Protein AF-A0A2V2QCQ6-F1 (afdb_monomer)

Structure (mmCIF, N/CA/C/O backbone):
data_AF-A0A2V2QCQ6-F1
#
_entry.id   AF-A0A2V2QCQ6-F1
#
loop_
_atom_site.group_PDB
_atom_site.id
_atom_site.type_symbol
_atom_site.label_atom_id
_atom_site.label_alt_id
_atom_site.label_comp_id
_atom_site.label_asym_id
_atom_site.label_entity_id
_atom_site.label_seq_id
_atom_site.pdbx_PDB_ins_code
_atom_site.Cartn_x
_atom_site.Cartn_y
_atom_site.Cartn_z
_atom_site.occupancy
_atom_site.B_iso_or_equiv
_atom_site.auth_seq_id
_atom_site.auth_comp_id
_atom_site.auth_asym_id
_atom_site.auth_atom_id
_atom_site.pdbx_PDB_model_num
ATOM 1 N N . MET A 1 1 ? 2.443 -6.182 -19.958 1.00 79.69 1 MET A N 1
ATOM 2 C CA . MET A 1 1 ? 2.656 -4.722 -19.965 1.00 79.69 1 MET A CA 1
ATOM 3 C C . MET A 1 1 ? 4.077 -4.428 -20.423 1.00 79.69 1 MET A C 1
ATOM 5 O O . MET A 1 1 ? 4.953 -5.276 -20.288 1.00 79.69 1 MET A O 1
ATOM 9 N N . SER A 1 2 ? 4.323 -3.262 -21.011 1.00 93.31 2 SER A N 1
ATOM 10 C CA . SER A 1 2 ? 5.686 -2.789 -21.269 1.00 93.31 2 SER A CA 1
ATOM 11 C C . SER A 1 2 ? 6.368 -2.361 -19.964 1.00 93.31 2 SER A C 1
ATOM 13 O O . SER A 1 2 ? 5.706 -1.970 -19.002 1.00 93.31 2 SER A O 1
ATOM 15 N N . THR A 1 3 ? 7.704 -2.379 -19.925 1.00 90.25 3 THR A N 1
ATOM 16 C CA . THR A 1 3 ? 8.473 -1.900 -18.759 1.00 90.25 3 THR A CA 1
ATOM 17 C C . THR A 1 3 ? 8.144 -0.448 -18.405 1.00 90.25 3 THR A C 1
ATOM 19 O O . THR A 1 3 ? 8.060 -0.103 -17.232 1.00 90.25 3 THR A O 1
ATOM 22 N N . ALA A 1 4 ? 7.914 0.398 -19.414 1.00 93.56 4 ALA A N 1
ATOM 23 C CA . ALA A 1 4 ? 7.545 1.793 -19.199 1.00 93.56 4 ALA A CA 1
ATOM 24 C C . ALA A 1 4 ? 6.182 1.926 -18.500 1.00 93.56 4 ALA A C 1
ATOM 26 O O . ALA A 1 4 ? 6.059 2.724 -17.578 1.00 93.56 4 ALA A O 1
ATOM 27 N N . GLU A 1 5 ? 5.187 1.123 -18.889 1.00 95.25 5 GLU A N 1
ATOM 28 C CA . GLU A 1 5 ? 3.880 1.097 -18.218 1.00 95.25 5 GLU A CA 1
ATOM 29 C C . GLU A 1 5 ? 4.005 0.600 -16.773 1.00 95.25 5 GLU A C 1
ATOM 31 O O . GLU A 1 5 ? 3.401 1.182 -15.876 1.00 95.25 5 GLU A O 1
ATOM 36 N N . LEU A 1 6 ? 4.843 -0.409 -16.517 1.00 97.19 6 LEU A N 1
ATOM 37 C CA . LEU A 1 6 ? 5.055 -0.945 -15.168 1.00 97.19 6 LEU A CA 1
ATOM 38 C C . LEU A 1 6 ? 5.637 0.095 -14.202 1.00 97.19 6 LEU A C 1
ATOM 40 O O . LEU A 1 6 ? 5.186 0.168 -13.062 1.00 97.19 6 LEU A O 1
ATOM 44 N N . HIS A 1 7 ? 6.559 0.952 -14.649 1.00 97.44 7 HIS A N 1
ATOM 45 C CA . HI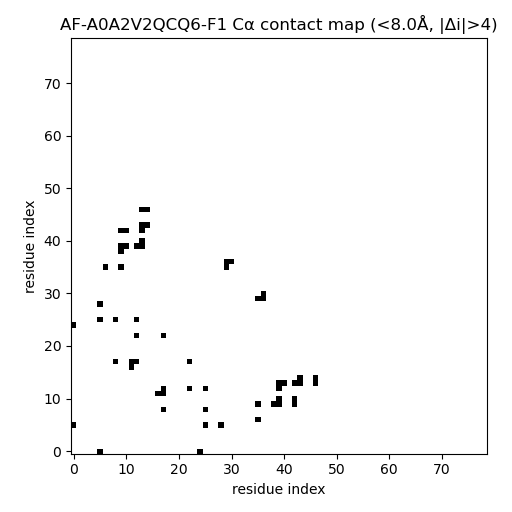S A 1 7 ? 7.093 2.036 -13.811 1.00 97.44 7 HIS A CA 1
ATOM 46 C C . HIS A 1 7 ? 6.012 3.026 -13.351 1.00 97.44 7 HIS A C 1
ATOM 48 O O . HIS A 1 7 ? 6.142 3.624 -12.290 1.00 97.44 7 HIS A O 1
ATOM 54 N N . THR A 1 8 ? 4.922 3.186 -14.109 1.00 97.56 8 THR A N 1
ATOM 55 C CA . THR A 1 8 ? 3.836 4.112 -13.739 1.00 97.56 8 THR A CA 1
ATOM 56 C C . THR A 1 8 ? 2.913 3.572 -12.641 1.00 97.56 8 THR A C 1
ATOM 58 O O . THR A 1 8 ? 2.097 4.321 -12.105 1.00 97.56 8 THR A O 1
ATOM 61 N N . LEU A 1 9 ? 3.043 2.291 -12.275 1.00 98.31 9 LEU A N 1
ATOM 62 C CA . LEU A 1 9 ? 2.155 1.632 -11.314 1.00 98.31 9 LEU A CA 1
ATOM 63 C C . LEU A 1 9 ? 2.591 1.773 -9.848 1.00 98.31 9 LEU A C 1
ATOM 65 O O . LEU A 1 9 ? 1.831 1.387 -8.961 1.00 98.31 9 LEU A O 1
ATOM 69 N N . THR A 1 10 ? 3.772 2.326 -9.560 1.00 98.38 10 THR A N 1
ATOM 70 C CA . THR A 1 10 ? 4.360 2.381 -8.204 1.00 98.38 10 THR A CA 1
ATOM 71 C C . THR A 1 10 ? 3.434 3.049 -7.181 1.00 98.38 10 THR A C 1
ATOM 73 O O . THR A 1 10 ? 3.275 2.542 -6.068 1.00 98.38 10 THR A O 1
ATOM 76 N N . GLY A 1 11 ? 2.745 4.126 -7.571 1.00 98.06 11 GLY A N 1
ATOM 77 C CA . GLY A 1 11 ? 1.754 4.811 -6.734 1.00 98.06 11 GLY A CA 1
ATOM 78 C C . GLY A 1 11 ? 0.495 3.995 -6.460 1.00 98.06 11 GLY A C 1
ATOM 79 O O . GLY A 1 11 ? 0.089 3.862 -5.306 1.00 98.06 11 GLY A O 1
ATOM 80 N N . ALA A 1 12 ? -0.107 3.411 -7.496 1.00 98.38 12 ALA A N 1
ATOM 81 C CA . ALA A 1 12 ? -1.287 2.567 -7.326 1.00 98.38 12 ALA A CA 1
ATOM 82 C C . ALA A 1 12 ? -0.956 1.297 -6.524 1.00 98.38 12 ALA A C 1
ATOM 84 O O . ALA A 1 12 ? -1.741 0.886 -5.671 1.00 98.38 12 ALA A O 1
ATOM 85 N N . TYR A 1 13 ? 0.234 0.723 -6.719 1.00 98.62 13 TYR A N 1
ATOM 86 C CA . TYR A 1 13 ? 0.730 -0.395 -5.923 1.00 98.62 13 TYR A CA 1
ATOM 87 C C . TYR A 1 13 ? 0.893 -0.023 -4.444 1.0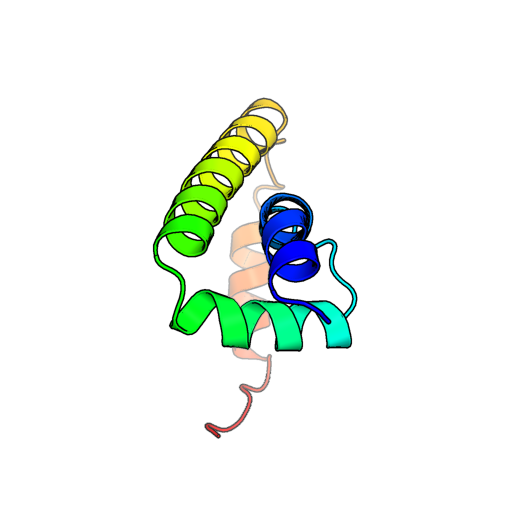0 98.62 13 TYR A C 1
ATOM 89 O O . TYR A 1 13 ? 0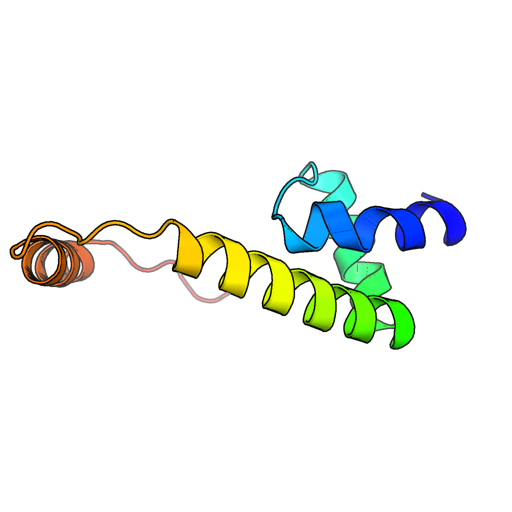.376 -0.730 -3.580 1.00 98.62 13 TYR A O 1
ATOM 97 N N . ALA A 1 14 ? 1.547 1.107 -4.144 1.00 98.44 14 ALA A N 1
ATOM 98 C CA . ALA A 1 14 ? 1.760 1.582 -2.771 1.00 98.44 14 ALA A CA 1
ATOM 99 C C . ALA A 1 14 ? 0.449 1.863 -2.011 1.00 98.44 14 ALA A C 1
ATOM 101 O O . ALA A 1 14 ? 0.428 1.835 -0.782 1.00 98.44 14 ALA A O 1
ATOM 102 N N . LEU A 1 15 ? -0.644 2.121 -2.734 1.00 97.94 15 LEU A N 1
ATOM 103 C CA . LEU A 1 15 ? -1.985 2.336 -2.184 1.00 97.94 15 LEU A CA 1
ATOM 104 C C . LEU A 1 15 ? -2.878 1.085 -2.238 1.00 97.94 15 LEU A C 1
ATOM 106 O O . LEU A 1 15 ? -4.066 1.182 -1.939 1.00 97.94 15 LEU A O 1
ATOM 110 N N . HIS A 1 16 ? -2.335 -0.075 -2.621 1.00 97.19 16 HIS A N 1
ATOM 111 C CA . HIS A 1 16 ? -3.083 -1.325 -2.807 1.00 97.19 16 HIS A CA 1
ATOM 112 C C . HIS A 1 16 ? -4.280 -1.190 -3.774 1.00 97.19 16 HIS A C 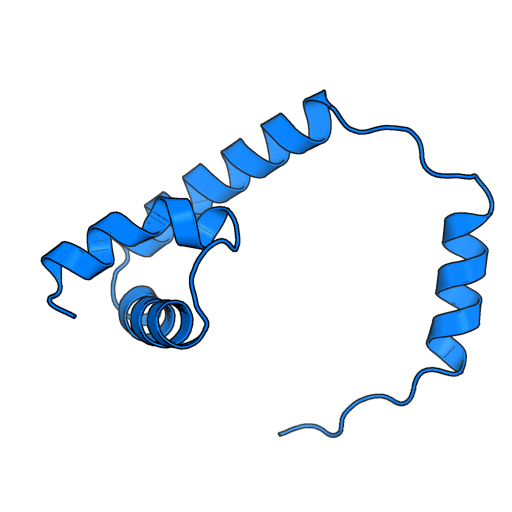1
ATOM 114 O O . HIS A 1 16 ? -5.323 -1.811 -3.578 1.00 97.19 16 HIS A O 1
ATOM 120 N N . ALA A 1 17 ? -4.129 -0.374 -4.820 1.00 98.19 17 ALA A N 1
ATOM 121 C CA . ALA A 1 17 ? -5.189 0.005 -5.757 1.00 98.19 17 ALA A CA 1
ATOM 122 C C . ALA A 1 17 ? -5.075 -0.666 -7.140 1.00 98.19 17 ALA A C 1
ATOM 124 O O . ALA A 1 17 ? -5.803 -0.297 -8.059 1.00 98.19 17 ALA A O 1
ATOM 125 N N . LEU A 1 18 ? -4.166 -1.632 -7.304 1.00 98.31 18 LEU A N 1
ATOM 126 C CA . LEU A 1 18 ? -4.029 -2.384 -8.551 1.00 98.31 18 LEU A CA 1
ATOM 127 C C . LEU A 1 18 ? -5.013 -3.565 -8.618 1.00 98.31 18 LEU A C 1
ATOM 129 O O . LEU A 1 18 ? -5.163 -4.286 -7.624 1.00 98.31 18 LEU A O 1
ATOM 133 N N . PRO A 1 19 ? -5.611 -3.831 -9.795 1.00 97.81 19 PRO A N 1
ATOM 134 C CA . PRO A 1 19 ? -6.201 -5.125 -10.120 1.00 97.81 19 PRO A CA 1
ATOM 135 C C . PRO A 1 19 ? -5.218 -6.278 -9.882 1.00 97.81 19 PRO A C 1
ATOM 137 O O . PRO A 1 19 ? -3.999 -6.110 -9.920 1.00 97.81 19 PRO A O 1
ATOM 140 N N . GLU A 1 20 ? -5.736 -7.477 -9.618 1.00 97.44 20 GLU A N 1
ATOM 141 C CA . GLU A 1 20 ? -4.904 -8.608 -9.196 1.00 97.44 20 GLU A CA 1
ATOM 142 C C . GLU A 1 20 ? -3.874 -9.038 -10.258 1.00 97.44 20 GLU A C 1
ATOM 144 O O . GLU A 1 20 ? -2.754 -9.430 -9.933 1.00 97.44 20 GLU A O 1
ATOM 149 N N . ASP A 1 21 ? -4.242 -8.971 -11.533 1.00 97.00 21 ASP A N 1
ATOM 150 C CA . ASP A 1 21 ? -3.375 -9.265 -12.668 1.00 97.00 21 ASP A CA 1
ATOM 151 C C . ASP A 1 21 ? -2.249 -8.240 -12.830 1.00 97.00 21 ASP A C 1
ATOM 153 O O . ASP A 1 21 ? -1.087 -8.650 -12.907 1.00 97.00 21 ASP A O 1
ATOM 157 N N . GLU A 1 22 ? -2.565 -6.943 -12.772 1.00 97.75 22 GLU A N 1
ATOM 158 C CA . GLU A 1 22 ? -1.569 -5.863 -12.797 1.00 97.75 22 GLU A CA 1
ATOM 159 C C . GLU A 1 22 ? -0.642 -5.928 -11.582 1.00 97.75 22 GLU A C 1
ATOM 161 O O . GLU A 1 22 ? 0.575 -5.814 -11.724 1.00 97.75 22 GLU A O 1
ATOM 166 N N . ARG A 1 23 ? -1.190 -6.197 -10.389 1.00 98.38 23 ARG A N 1
ATOM 167 C CA . ARG A 1 23 ? -0.404 -6.366 -9.161 1.00 98.38 23 ARG A CA 1
ATOM 168 C C . ARG A 1 23 ? 0.616 -7.488 -9.310 1.00 98.38 23 ARG A C 1
ATOM 170 O O . ARG A 1 23 ? 1.790 -7.276 -9.029 1.00 98.38 23 ARG A O 1
ATOM 177 N N . ARG A 1 24 ? 0.197 -8.669 -9.781 1.00 97.94 24 ARG A N 1
ATOM 178 C CA . ARG A 1 24 ? 1.113 -9.804 -9.985 1.00 97.94 24 ARG A CA 1
ATOM 179 C C . ARG A 1 24 ? 2.190 -9.491 -11.018 1.00 97.94 24 ARG A C 1
ATOM 181 O O . ARG A 1 24 ? 3.311 -9.976 -10.890 1.00 97.94 24 ARG A O 1
ATOM 188 N N . GLU A 1 25 ? 1.854 -8.759 -12.078 1.00 97.62 25 GLU A N 1
ATOM 189 C CA . GLU A 1 25 ? 2.841 -8.358 -13.082 1.00 97.62 25 GLU A CA 1
ATOM 190 C C . GLU A 1 25 ? 3.840 -7.340 -12.534 1.00 97.62 25 GLU A C 1
ATOM 192 O O . GLU A 1 25 ? 5.048 -7.518 -12.702 1.00 97.62 25 GLU A O 1
ATOM 197 N N . PHE A 1 26 ? 3.351 -6.343 -11.805 1.00 98.56 26 PHE A N 1
ATOM 198 C CA . PHE A 1 26 ? 4.184 -5.358 -11.138 1.00 98.56 26 PHE A CA 1
ATOM 199 C C . PHE A 1 26 ? 5.085 -5.984 -10.067 1.00 98.56 26 PHE A C 1
ATOM 201 O O . PHE A 1 26 ? 6.261 -5.652 -10.013 1.00 98.56 26 PHE A O 1
ATOM 208 N N . GLU A 1 27 ? 4.601 -6.943 -9.272 1.00 98.38 27 GLU A N 1
ATOM 209 C CA . GLU A 1 27 ? 5.408 -7.653 -8.264 1.00 98.38 27 GLU A CA 1
ATOM 210 C C . GLU A 1 27 ? 6.576 -8.430 -8.882 1.00 98.38 27 GLU A C 1
ATOM 212 O O . GLU A 1 27 ? 7.673 -8.434 -8.323 1.00 98.38 27 GLU A O 1
ATOM 217 N N . ARG A 1 28 ? 6.381 -9.036 -10.063 1.00 97.88 28 ARG A N 1
ATOM 218 C CA . ARG A 1 28 ? 7.486 -9.667 -10.804 1.00 97.88 28 ARG A CA 1
ATOM 219 C C . ARG A 1 28 ? 8.535 -8.642 -11.223 1.00 97.88 28 ARG A C 1
ATOM 221 O O . ARG A 1 28 ? 9.718 -8.904 -11.077 1.00 97.88 28 ARG A O 1
ATOM 228 N N . HIS A 1 29 ? 8.114 -7.477 -11.712 1.00 98.19 29 HIS A N 1
ATOM 229 C CA . HIS A 1 29 ? 9.031 -6.390 -12.059 1.00 98.19 29 HIS A CA 1
ATOM 230 C C . HIS A 1 29 ? 9.744 -5.806 -10.829 1.00 98.19 29 HIS A C 1
ATOM 232 O O . HIS A 1 29 ? 10.941 -5.524 -10.869 1.00 98.19 29 HIS A O 1
ATOM 238 N N . LEU A 1 30 ? 9.016 -5.651 -9.723 1.00 98.25 30 LEU A N 1
ATOM 239 C CA . LEU A 1 30 ? 9.505 -5.088 -8.469 1.00 98.25 30 LEU A CA 1
ATOM 240 C C . LEU A 1 30 ? 10.659 -5.905 -7.876 1.00 98.25 30 LEU A C 1
ATOM 242 O O . LEU A 1 30 ? 11.537 -5.328 -7.239 1.00 98.25 30 LEU A O 1
ATOM 246 N N . ALA A 1 31 ? 10.674 -7.222 -8.108 1.00 97.88 31 ALA A N 1
ATOM 247 C CA . ALA A 1 31 ? 11.747 -8.111 -7.666 1.00 97.88 31 ALA A CA 1
ATOM 248 C C . ALA A 1 31 ? 13.118 -7.760 -8.277 1.00 97.88 31 ALA A C 1
ATOM 250 O O . ALA A 1 31 ? 14.138 -7.991 -7.629 1.00 97.88 31 ALA A O 1
ATOM 251 N N . ASP A 1 32 ? 13.137 -7.157 -9.472 1.00 97.69 32 ASP A N 1
ATOM 252 C CA . ASP A 1 32 ? 14.356 -6.916 -10.253 1.00 97.69 32 ASP A CA 1
ATOM 253 C C . ASP A 1 32 ? 14.670 -5.420 -10.476 1.00 97.69 32 ASP A C 1
ATOM 255 O O . ASP A 1 32 ? 15.709 -5.078 -11.043 1.00 97.69 32 ASP A O 1
ATOM 259 N N . CYS A 1 33 ? 13.797 -4.502 -10.042 1.00 98.62 33 CYS A N 1
ATOM 260 C CA . CYS A 1 33 ? 13.929 -3.063 -10.297 1.00 98.62 33 CYS A CA 1
ATOM 261 C C . CYS A 1 33 ? 14.120 -2.250 -9.007 1.00 98.62 33 CYS A C 1
ATOM 263 O O . CYS A 1 33 ? 13.159 -1.851 -8.345 1.00 98.62 33 CYS A O 1
ATOM 265 N N . GLU A 1 34 ? 15.378 -1.936 -8.674 1.00 98.56 34 GLU A N 1
ATOM 266 C CA . GLU A 1 34 ? 15.733 -1.179 -7.462 1.00 98.56 34 GLU A CA 1
ATOM 267 C C . GLU A 1 34 ? 15.078 0.213 -7.407 1.00 98.56 34 GLU A C 1
ATOM 269 O O . GLU A 1 34 ? 14.646 0.649 -6.339 1.00 98.56 34 GLU A O 1
ATOM 274 N N . ALA A 1 35 ? 14.942 0.887 -8.555 1.00 98.31 35 ALA A N 1
ATOM 275 C CA . ALA A 1 35 ? 14.304 2.200 -8.640 1.00 98.31 35 ALA A CA 1
ATOM 276 C C . ALA A 1 35 ? 12.818 2.144 -8.244 1.00 98.31 35 ALA A C 1
ATOM 278 O O . ALA A 1 35 ? 12.381 2.916 -7.391 1.00 98.31 35 ALA A O 1
ATOM 279 N N . CYS A 1 36 ? 12.062 1.181 -8.786 1.00 98.69 36 CYS A N 1
ATOM 280 C CA . CYS A 1 36 ? 10.663 0.977 -8.402 1.00 98.69 36 CYS A CA 1
ATOM 28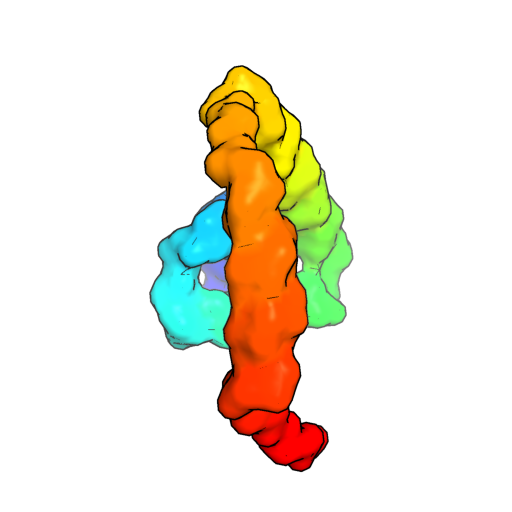1 C C . CYS A 1 36 ? 10.541 0.532 -6.941 1.00 98.69 36 CYS A C 1
ATOM 283 O O . CYS A 1 36 ? 9.636 0.975 -6.237 1.00 98.69 36 CYS A O 1
ATOM 285 N N . ALA A 1 37 ? 11.469 -0.294 -6.448 1.00 98.69 37 ALA A N 1
ATOM 286 C CA . ALA A 1 37 ? 11.492 -0.693 -5.045 1.00 98.69 37 ALA A CA 1
ATOM 287 C C . ALA A 1 37 ? 11.716 0.501 -4.104 1.00 98.69 37 ALA A C 1
ATOM 289 O O . ALA A 1 37 ? 11.072 0.582 -3.056 1.00 98.69 37 ALA A O 1
ATOM 290 N N . GLN A 1 38 ? 12.601 1.436 -4.462 1.00 98.81 38 GLN A N 1
ATOM 291 C CA . GLN A 1 38 ? 12.804 2.669 -3.703 1.00 98.81 38 GLN A CA 1
ATOM 292 C C . GLN A 1 38 ? 11.556 3.552 -3.725 1.00 98.81 38 GLN A C 1
ATOM 294 O O . GLN A 1 38 ? 11.089 3.961 -2.663 1.00 98.81 38 GLN A O 1
ATOM 299 N N . GLU A 1 39 ? 10.978 3.790 -4.900 1.00 98.69 39 GLU A N 1
ATOM 300 C CA . GLU A 1 39 ? 9.801 4.647 -5.038 1.00 98.69 39 GLU A CA 1
ATOM 301 C C . GLU A 1 39 ? 8.593 4.088 -4.269 1.00 98.69 39 GLU A C 1
ATOM 303 O O . GLU A 1 39 ? 7.953 4.808 -3.503 1.00 98.69 39 GLU A O 1
ATOM 308 N N . VAL A 1 40 ? 8.330 2.778 -4.363 1.00 98.81 40 VAL A N 1
ATOM 309 C CA . VAL A 1 40 ? 7.269 2.114 -3.586 1.00 98.81 40 VAL A CA 1
ATOM 310 C C . VAL A 1 40 ? 7.485 2.293 -2.084 1.00 98.81 40 VAL A C 1
ATOM 312 O O . VAL A 1 40 ? 6.520 2.573 -1.371 1.00 98.81 40 VAL A O 1
ATOM 315 N N . ARG A 1 41 ? 8.723 2.175 -1.579 1.00 98.75 41 ARG A N 1
ATOM 316 C CA . ARG A 1 41 ? 9.020 2.403 -0.153 1.00 98.75 41 ARG A CA 1
ATOM 317 C C . ARG A 1 41 ? 8.697 3.837 0.267 1.00 98.75 41 ARG A C 1
ATOM 319 O O . ARG A 1 41 ? 8.075 4.040 1.311 1.00 98.75 41 ARG A O 1
ATOM 326 N N . GLU A 1 42 ? 9.100 4.822 -0.528 1.00 98.75 42 GLU A N 1
ATOM 327 C CA . GLU A 1 42 ? 8.873 6.244 -0.245 1.00 98.75 42 GLU A CA 1
ATOM 328 C C . GLU A 1 42 ? 7.385 6.616 -0.289 1.00 98.75 42 GLU A C 1
ATOM 330 O O . GLU A 1 42 ? 6.874 7.279 0.624 1.00 98.75 42 GLU A O 1
ATOM 335 N N . LEU A 1 43 ? 6.671 6.137 -1.309 1.00 98.69 43 LEU A N 1
ATOM 336 C CA . LEU A 1 43 ? 5.234 6.345 -1.464 1.00 98.69 43 LEU A CA 1
ATOM 337 C C . LEU A 1 43 ? 4.451 5.660 -0.342 1.00 98.69 43 LEU A C 1
ATOM 339 O O . LEU A 1 43 ? 3.600 6.299 0.275 1.00 98.69 43 LEU A O 1
ATOM 343 N N . SER A 1 44 ? 4.800 4.420 0.010 1.00 98.69 44 SER A N 1
ATOM 344 C CA . SER A 1 44 ? 4.185 3.692 1.132 1.00 98.69 44 SER A CA 1
ATOM 345 C C . SER A 1 44 ? 4.390 4.425 2.458 1.00 98.69 44 SER A C 1
ATOM 347 O O . SER A 1 44 ? 3.457 4.585 3.245 1.00 98.69 44 SER A O 1
ATOM 349 N N . ALA A 1 45 ? 5.599 4.940 2.705 1.00 98.62 45 ALA A N 1
ATOM 350 C CA . ALA A 1 45 ? 5.881 5.724 3.903 1.00 98.62 45 ALA A CA 1
ATOM 351 C C . ALA A 1 45 ? 5.080 7.038 3.934 1.00 98.62 45 ALA A C 1
ATOM 353 O O . ALA A 1 45 ? 4.658 7.493 4.998 1.00 98.62 45 ALA A O 1
ATOM 354 N N . THR A 1 46 ? 4.870 7.672 2.781 1.00 98.44 46 THR A N 1
ATOM 355 C CA . THR A 1 46 ? 4.040 8.879 2.663 1.00 98.44 46 THR A CA 1
ATOM 356 C C . THR A 1 46 ? 2.570 8.563 2.925 1.00 98.44 46 THR A C 1
ATOM 358 O O . THR A 1 46 ? 1.948 9.229 3.751 1.00 98.44 46 THR A O 1
ATOM 361 N N . ALA A 1 47 ? 2.040 7.503 2.313 1.00 98.31 47 ALA A N 1
ATOM 362 C CA . ALA A 1 47 ? 0.679 7.028 2.541 1.00 98.31 47 ALA A CA 1
ATOM 363 C C . ALA A 1 47 ? 0.431 6.706 4.024 1.00 98.31 47 ALA A C 1
ATOM 365 O O . ALA A 1 47 ? -0.576 7.134 4.585 1.00 98.31 47 ALA A O 1
ATOM 366 N N . ALA A 1 48 ? 1.386 6.052 4.696 1.00 97.94 48 ALA A N 1
ATOM 367 C CA . ALA A 1 48 ? 1.304 5.779 6.129 1.00 97.94 48 ALA A CA 1
ATOM 368 C C . ALA A 1 48 ? 1.221 7.065 6.971 1.00 97.94 48 ALA A C 1
ATOM 370 O O . ALA A 1 48 ? 0.402 7.149 7.885 1.00 97.94 48 ALA A O 1
ATOM 371 N N . ARG A 1 49 ? 2.022 8.094 6.658 1.00 98.31 49 ARG A N 1
ATOM 372 C CA . ARG A 1 49 ? 1.960 9.393 7.358 1.00 98.31 49 ARG A CA 1
ATOM 373 C C . ARG A 1 49 ? 0.613 10.084 7.164 1.00 98.31 49 ARG A C 1
ATOM 375 O O . ARG A 1 49 ? 0.072 10.618 8.128 1.00 98.31 49 ARG A O 1
ATOM 382 N N . LEU A 1 50 ? 0.073 10.051 5.946 1.00 98.06 50 LEU A N 1
ATOM 383 C CA . LEU A 1 50 ? -1.253 10.598 5.654 1.00 98.06 50 LEU A CA 1
ATOM 384 C C . LEU A 1 50 ? -2.342 9.849 6.429 1.00 98.06 50 LEU A C 1
ATOM 386 O O . LEU A 1 50 ? -3.179 10.489 7.055 1.00 98.06 50 LEU A O 1
ATOM 390 N N . GLY A 1 51 ? -2.288 8.514 6.458 1.00 96.31 51 GLY A N 1
ATOM 391 C CA . GLY A 1 51 ? -3.220 7.687 7.225 1.00 96.31 51 GLY A CA 1
ATOM 392 C C . GLY A 1 51 ? -3.168 7.967 8.728 1.00 96.31 51 GLY A C 1
ATOM 393 O O . GLY A 1 51 ? -4.208 8.103 9.362 1.00 96.31 51 GLY A O 1
ATOM 394 N N . LEU A 1 52 ? -1.969 8.130 9.296 1.00 97.12 52 LEU A N 1
ATOM 395 C CA . LEU A 1 52 ? -1.796 8.488 10.708 1.00 97.12 52 LEU A CA 1
ATOM 396 C C . LEU A 1 52 ? -2.351 9.877 11.041 1.00 97.12 52 LEU A C 1
ATOM 398 O O . LEU A 1 52 ? -2.878 10.068 12.133 1.00 97.12 52 LEU A O 1
ATOM 402 N N . ALA A 1 53 ? -2.254 10.836 10.117 1.00 98.00 53 ALA A N 1
ATOM 403 C CA . ALA A 1 53 ? -2.773 12.187 10.321 1.00 98.00 53 ALA A CA 1
ATOM 404 C C . ALA A 1 53 ? -4.308 12.239 10.429 1.00 98.00 53 ALA A C 1
ATOM 406 O O . ALA A 1 53 ? -4.843 13.202 10.972 1.00 98.00 53 ALA A O 1
ATOM 407 N N . VAL A 1 54 ? -5.003 11.216 9.923 1.00 97.44 54 VAL A N 1
ATOM 408 C CA . VAL A 1 54 ? -6.473 11.109 9.926 1.00 97.44 54 VAL A CA 1
ATOM 409 C C . VAL A 1 54 ? -6.977 9.904 10.727 1.00 97.44 54 VAL A C 1
ATOM 411 O O . VAL A 1 54 ? -8.136 9.516 10.603 1.00 97.44 54 VAL A O 1
ATOM 414 N N . ALA A 1 55 ? -6.105 9.266 11.510 1.00 96.56 55 ALA A N 1
ATOM 415 C CA . ALA A 1 55 ? -6.450 8.064 12.251 1.00 96.56 55 ALA A CA 1
ATOM 416 C C . ALA A 1 55 ? -7.340 8.388 13.458 1.00 96.56 55 ALA A C 1
ATOM 418 O O . ALA A 1 55 ? -7.017 9.247 14.277 1.00 96.56 55 ALA A O 1
ATOM 419 N N . GLU A 1 56 ? -8.418 7.623 13.605 1.00 96.06 56 GLU A N 1
ATOM 420 C CA . GLU A 1 56 ? -9.324 7.705 14.747 1.00 96.06 56 GLU A CA 1
ATOM 421 C C . GLU A 1 56 ? -8.991 6.650 15.805 1.00 96.06 56 GLU A C 1
ATOM 423 O O . GLU A 1 56 ? -8.503 5.555 15.502 1.00 96.06 56 GLU A O 1
ATOM 428 N N . ALA A 1 57 ? -9.283 6.962 17.069 1.00 94.44 57 ALA A N 1
ATOM 429 C CA . ALA A 1 57 ? -9.065 6.023 18.161 1.00 94.44 57 ALA A CA 1
ATOM 430 C C . ALA A 1 57 ? -10.006 4.805 18.026 1.00 94.44 57 ALA A C 1
ATOM 432 O O . ALA A 1 57 ? -11.228 4.979 17.994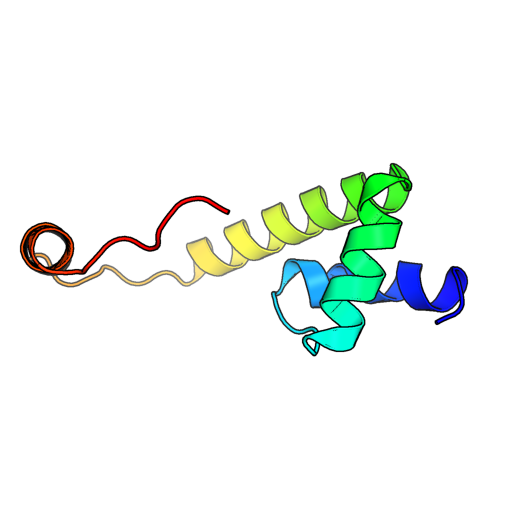 1.00 94.44 57 ALA A O 1
ATOM 433 N N . PRO A 1 58 ? -9.483 3.562 17.990 1.00 93.56 58 PRO A N 1
ATOM 434 C CA . PRO A 1 58 ? -10.333 2.381 17.930 1.00 93.56 58 PRO A CA 1
ATO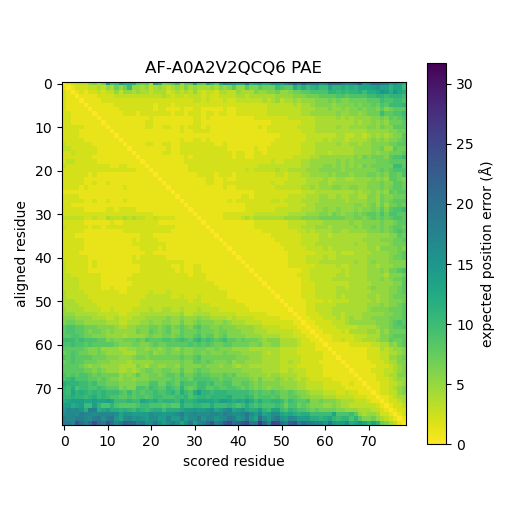M 435 C C . PRO A 1 58 ? -11.080 2.165 19.260 1.00 93.56 58 PRO A C 1
ATOM 437 O O . PRO A 1 58 ? -10.594 2.580 20.318 1.00 93.56 58 PRO A O 1
ATOM 440 N N . PRO A 1 59 ? -12.224 1.450 19.252 1.00 96.44 59 PRO A N 1
ATOM 441 C CA . PRO A 1 59 ? -12.890 1.019 20.480 1.00 96.44 59 PRO A CA 1
ATOM 442 C C . P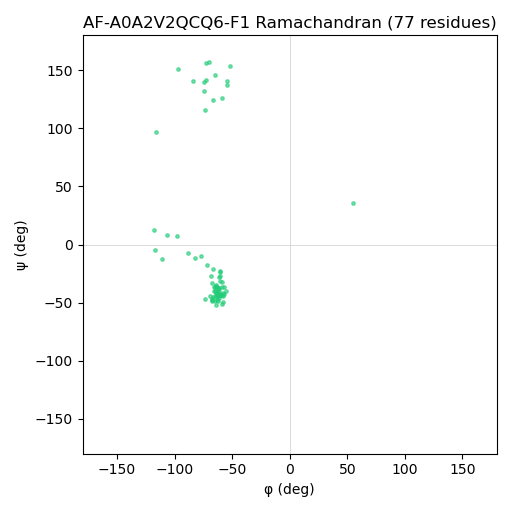RO A 1 59 ? -11.938 0.241 21.398 1.00 96.44 59 PRO A C 1
ATOM 444 O O . PRO A 1 59 ? -11.149 -0.584 20.925 1.00 96.44 59 PRO A O 1
ATOM 447 N N . ARG A 1 60 ? -12.027 0.467 22.716 1.00 93.94 60 ARG A N 1
ATOM 448 C CA . ARG A 1 60 ? -11.103 -0.114 23.712 1.00 93.94 60 ARG A CA 1
ATOM 449 C C . ARG A 1 60 ? -11.101 -1.643 23.683 1.00 93.94 60 ARG A C 1
ATOM 451 O O . ARG A 1 60 ? -10.069 -2.265 23.913 1.00 93.94 60 ARG A O 1
ATOM 458 N N . GLU A 1 61 ? -12.240 -2.240 23.357 1.00 96.69 61 GLU A N 1
ATOM 459 C CA . GLU A 1 61 ? -12.469 -3.682 23.337 1.00 96.69 61 GLU A CA 1
ATOM 460 C C . GLU A 1 61 ? -11.972 -4.345 22.046 1.00 96.69 61 GLU A C 1
ATOM 462 O O . GLU A 1 61 ? -11.925 -5.576 21.971 1.00 96.69 61 GLU A O 1
ATOM 467 N N . LEU A 1 62 ? -11.617 -3.561 21.016 1.00 96.31 62 LEU A N 1
ATOM 468 C CA . LEU A 1 62 ? -11.278 -4.090 19.693 1.00 96.31 62 LEU A CA 1
ATOM 469 C C . LEU A 1 62 ? -10.097 -5.059 19.769 1.00 96.31 62 LEU A C 1
ATOM 471 O O . LEU A 1 62 ? -10.157 -6.140 19.186 1.00 96.31 62 LEU A O 1
ATOM 475 N N . ARG A 1 63 ? -9.061 -4.706 20.537 1.00 95.06 63 ARG A N 1
ATOM 476 C CA . ARG A 1 63 ? -7.881 -5.554 20.734 1.00 95.06 63 ARG A CA 1
ATOM 477 C C . ARG A 1 63 ? -8.261 -6.909 21.325 1.00 95.06 63 ARG A C 1
ATOM 479 O O . ARG A 1 63 ? -7.887 -7.942 20.779 1.00 95.06 63 ARG A O 1
ATOM 486 N N . ASP A 1 64 ? -9.016 -6.907 22.418 1.00 97.00 64 ASP A N 1
ATOM 487 C CA . ASP A 1 64 ? -9.382 -8.139 23.116 1.00 97.00 64 ASP A CA 1
ATOM 488 C C . ASP A 1 64 ? -10.326 -9.004 22.277 1.00 97.00 64 ASP A C 1
ATOM 490 O O . ASP A 1 64 ? -10.254 -10.231 22.335 1.00 97.00 64 ASP A O 1
ATOM 494 N N . ARG A 1 65 ? -11.193 -8.384 21.466 1.00 96.12 65 ARG A N 1
ATOM 495 C CA . ARG A 1 65 ? -12.035 -9.101 20.504 1.00 96.12 65 ARG A CA 1
ATOM 496 C C . ARG A 1 65 ? -11.196 -9.788 19.429 1.00 96.12 65 ARG A C 1
ATOM 498 O O . ARG A 1 65 ? -11.333 -10.997 19.273 1.00 96.12 65 ARG A O 1
ATOM 505 N N . VAL A 1 66 ? -10.298 -9.058 18.764 1.00 96.06 66 VAL A N 1
ATOM 506 C CA . VAL A 1 66 ? -9.411 -9.612 17.723 1.00 96.06 66 VAL A CA 1
ATOM 507 C C . VAL A 1 66 ? -8.562 -10.758 18.280 1.00 96.06 66 VAL A C 1
ATOM 509 O O . VAL A 1 66 ? -8.464 -11.815 17.662 1.00 96.06 66 VAL A O 1
ATOM 512 N N . LEU A 1 67 ? -7.995 -10.590 19.479 1.00 95.81 67 LEU A N 1
ATOM 513 C CA . LEU A 1 67 ? -7.177 -11.623 20.119 1.00 95.81 67 LEU A CA 1
ATOM 514 C C . LEU A 1 67 ? -7.974 -12.856 20.561 1.00 95.81 67 LEU A C 1
ATOM 516 O O . LEU A 1 67 ? -7.407 -13.941 20.623 1.00 95.81 67 LEU A O 1
ATOM 520 N N . ARG A 1 68 ? -9.270 -12.730 20.867 1.00 96.50 68 ARG A N 1
ATOM 521 C CA . ARG A 1 68 ? -10.125 -13.908 21.076 1.00 96.50 68 ARG A CA 1
ATOM 522 C C . ARG A 1 68 ? -10.450 -14.594 19.756 1.00 96.50 68 ARG A C 1
ATOM 524 O O . ARG A 1 68 ? -10.318 -15.810 19.667 1.00 96.50 68 ARG A O 1
ATOM 531 N N . GLU A 1 69 ? -10.852 -13.831 18.744 1.00 95.44 69 GLU A N 1
ATOM 532 C CA . GLU A 1 69 ? -11.253 -14.364 17.437 1.00 95.44 69 GLU A CA 1
ATOM 533 C C . GLU A 1 69 ? -10.109 -15.109 16.741 1.00 95.44 69 GLU A C 1
ATOM 535 O O . GLU A 1 69 ? -10.327 -16.194 16.212 1.00 95.44 69 GLU A O 1
ATOM 540 N N . ILE A 1 70 ? -8.868 -14.617 16.817 1.00 95.31 70 ILE A N 1
ATOM 541 C CA . ILE A 1 70 ? -7.731 -15.284 16.163 1.00 95.31 70 ILE A CA 1
ATOM 542 C C . ILE A 1 70 ? -7.487 -16.717 16.678 1.00 95.31 70 ILE A C 1
ATOM 544 O O . ILE A 1 70 ? -6.932 -17.534 15.951 1.00 95.31 70 ILE A O 1
ATOM 548 N N . THR A 1 71 ? -7.946 -17.061 17.891 1.00 95.06 71 THR A N 1
ATOM 549 C CA . THR A 1 71 ? -7.830 -18.429 18.436 1.00 95.06 71 THR A CA 1
ATOM 550 C C . THR A 1 71 ? -8.753 -19.441 17.757 1.00 95.06 71 THR A C 1
ATOM 552 O O . THR A 1 71 ? -8.528 -20.645 17.876 1.00 95.06 71 THR A O 1
ATOM 555 N N . THR A 1 72 ? -9.781 -18.973 17.045 1.00 94.75 72 THR A N 1
ATOM 556 C CA . THR A 1 72 ? 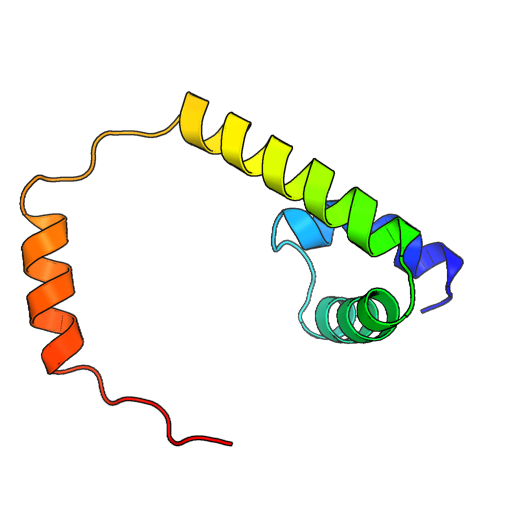-10.767 -19.823 16.364 1.00 94.75 72 THR A CA 1
ATOM 557 C C . THR A 1 72 ? -10.653 -19.766 14.840 1.00 94.75 72 THR A C 1
ATOM 559 O O . THR A 1 72 ? -11.219 -20.618 14.154 1.00 94.75 72 THR A O 1
ATOM 562 N N . VAL A 1 73 ? -9.895 -18.809 14.292 1.00 93.88 73 VAL A N 1
ATOM 563 C CA . VAL A 1 73 ? -9.620 -18.710 12.853 1.00 93.88 73 VAL A CA 1
ATOM 564 C C . VAL A 1 73 ? -8.627 -19.795 12.434 1.00 93.88 73 VAL A C 1
ATOM 566 O O . VAL A 1 73 ? -7.461 -19.801 12.843 1.00 93.88 73 VAL A O 1
ATOM 569 N N . ARG A 1 74 ? -9.084 -20.714 11.573 1.00 91.12 74 ARG A N 1
ATOM 570 C CA . ARG A 1 74 ? -8.230 -21.739 10.962 1.00 91.12 74 ARG A CA 1
ATOM 571 C C . ARG A 1 74 ? -7.105 -21.067 10.172 1.00 91.12 74 ARG A C 1
ATOM 573 O O . ARG A 1 74 ? -7.371 -20.267 9.284 1.00 91.12 74 ARG A O 1
ATOM 580 N N . GLN A 1 75 ? -5.867 -21.444 10.474 1.00 89.44 75 GLN A N 1
ATOM 581 C CA . GLN A 1 75 ? -4.692 -21.003 9.726 1.00 89.44 75 GLN A CA 1
ATOM 582 C C . GLN A 1 75 ? -4.621 -21.728 8.376 1.00 89.44 75 GLN A C 1
ATOM 584 O O . GLN A 1 75 ? -4.900 -22.932 8.302 1.00 89.44 75 GLN A O 1
ATOM 589 N N . GLU A 1 76 ? -4.253 -21.008 7.317 1.00 90.56 76 GLU A N 1
ATOM 590 C CA . GLU A 1 76 ? -3.952 -21.632 6.029 1.00 90.56 76 GLU A CA 1
ATOM 591 C C . GLU A 1 76 ? -2.709 -22.523 6.149 1.00 90.56 76 GLU A C 1
ATOM 593 O O . GLU A 1 76 ? -1.804 -22.270 6.947 1.00 90.56 76 GLU A O 1
ATOM 598 N N . THR A 1 77 ? -2.687 -23.622 5.398 1.00 87.38 77 THR A N 1
ATOM 599 C CA . THR A 1 77 ? -1.534 -24.527 5.371 1.00 87.38 77 THR A CA 1
ATOM 600 C C . THR A 1 77 ? -0.381 -23.886 4.597 1.00 87.38 77 THR A C 1
ATOM 602 O O . THR A 1 77 ? -0.655 -23.275 3.565 1.00 87.38 77 THR A O 1
ATOM 605 N N . PRO A 1 78 ? 0.887 -24.051 5.029 1.00 86.00 78 PRO A N 1
ATOM 606 C CA . PRO A 1 78 ? 2.038 -23.559 4.273 1.00 86.00 78 PRO A CA 1
ATOM 607 C C . PRO A 1 78 ? 2.031 -24.083 2.830 1.00 86.00 78 PRO A C 1
ATOM 609 O O . PRO A 1 78 ? 1.735 -25.262 2.615 1.00 86.00 78 PRO A O 1
ATOM 612 N N . SER A 1 79 ? 2.346 -23.205 1.875 1.00 73.50 79 SER A N 1
ATOM 613 C CA . SER A 1 79 ? 2.518 -23.507 0.446 1.00 73.50 79 SER A CA 1
ATOM 614 C C . SER A 1 79 ? 3.933 -23.959 0.116 1.00 73.50 79 SER A C 1
ATOM 616 O O . SER A 1 79 ? 4.861 -23.286 0.624 1.00 73.50 79 SER A O 1
#

Secondary structure (DSSP, 8-state):
--HHHHHTTHHHHHTT-S-HHHHHHHHHHHTT-HHHHHHHHHHHHHHHHHHHHTPPPPPTTHHHHHHHHTTTSPPPPP-

Sequence (79 aa):
MSTAELHTLTGAYALHALPEDERREFERHLADCEACAQEVRELSATAARLGLAVAEAPPRELRDRVLREITTVRQETPS

Nearest PDB structures (foldseek):
  3hug-assembly6_J  TM=7.161E-01  e=1.440E-02  Mycobacterium tuberculosis H37Rv
  3hug-assembly3_L  TM=7.243E-01  e=1.742E-02  Mycobacterium tuberculosis H37Rv
  3hug-assembly6_P  TM=7.755E-01  e=3.973E-02  Mycobacterium tuberculosis H37Rv
  6in7-assembly1_A  TM=5.113E-01  e=1.146E+00  Pseudomonas aeruginosa PAO1
  8z6g-assembly3_E  TM=5.167E-01  e=3.369E+00  Pseudomonas aeruginosa

Radius of gyration: 17.29 Å; Cα contacts (8 Å, |Δi|>4): 30; chains: 1; bounding box: 29×37×45 Å

Foldseek 3Di:
DDPVVLLVCLLCQLVVNDDPVSNVVNVVVCVPDPVSVVSNVVNNVVVVVVCVVPDDDDDPCPVVVVVVVVVVDDDDDDD

pLDDT: mean 96.11, std 4.13, range [73.5, 98.81]

Solvent-accessible surface area (backbone atoms only — not comparable to full-atom values): 4836 Å² total; per-residue (Å²): 133,56,73,73,61,49,67,71,40,39,65,41,52,45,66,72,64,51,57,73,68,58,42,56,53,42,53,61,51,45,78,78,31,70,68,55,44,50,51,27,53,54,48,32,54,48,52,52,52,55,51,60,77,70,61,75,87,73,66,86,60,50,63,61,50,52,64,54,50,57,78,73,56,81,75,82,78,89,130

Mean predicted aligned error: 4.27 Å